Protein AF-A0A530K320-F1 (afdb_monomer)

Foldseek 3Di:
DDDDDPDDDQDDDDDDDDDPFLVVVVCVCPDPVNVVVVVVCVVPDDHDDDRDGDD

Mean predicted aligned error: 3.45 Å

pLDDT: mean 93.27, std 6.38, range [69.06, 98.5]

Solvent-accessible surface area (backbone atoms only — not comparable to full-atom values): 3951 Å² total; per-residue (Å²): 132,91,84,84,58,96,77,61,90,78,70,99,71,88,85,86,82,90,60,100,39,58,69,56,47,50,50,50,61,69,29,72,68,44,50,57,52,45,56,57,47,60,76,78,45,89,79,90,84,86,88,75,74,82,132

Sequence (55 aa):
GQSSSPEGPSGNRHVIIEFESYAVALACFHSSEYQAALKFRRLYSTSHFAIVEGA

Radius of gyration: 13.31 Å; Cα contacts (8 Å, |Δi|>4): 15; chains: 1; bounding box: 28×29×27 Å

Structure (mmCIF, N/CA/C/O backbone):
data_AF-A0A530K320-F1
#
_entry.id   AF-A0A530K320-F1
#
loop_
_atom_site.group_PDB
_atom_site.id
_atom_site.type_symbol
_atom_site.label_atom_id
_atom_site.label_alt_id
_atom_site.label_comp_id
_atom_site.label_asym_id
_atom_site.label_entity_id
_atom_site.label_seq_id
_atom_site.pdbx_PDB_ins_code
_atom_site.Cartn_x
_atom_site.Cartn_y
_atom_site.Cartn_z
_atom_site.occupancy
_atom_site.B_iso_or_equiv
_atom_site.auth_seq_id
_atom_site.auth_comp_id
_atom_site.auth_asym_id
_atom_site.auth_atom_id
_atom_site.pdbx_PDB_model_num
ATOM 1 N N . GLY A 1 1 ? -2.386 15.163 -11.097 1.00 69.06 1 GLY A N 1
ATOM 2 C CA . GLY A 1 1 ? -1.649 16.195 -10.346 1.00 69.06 1 GLY A CA 1
ATOM 3 C C . GLY A 1 1 ? -0.198 16.177 -10.770 1.00 69.06 1 GLY A C 1
ATOM 4 O O . GLY A 1 1 ? 0.235 15.180 -11.336 1.00 69.06 1 GLY A O 1
ATOM 5 N N . GLN A 1 2 ? 0.526 17.264 -10.532 1.00 82.88 2 GLN A N 1
ATOM 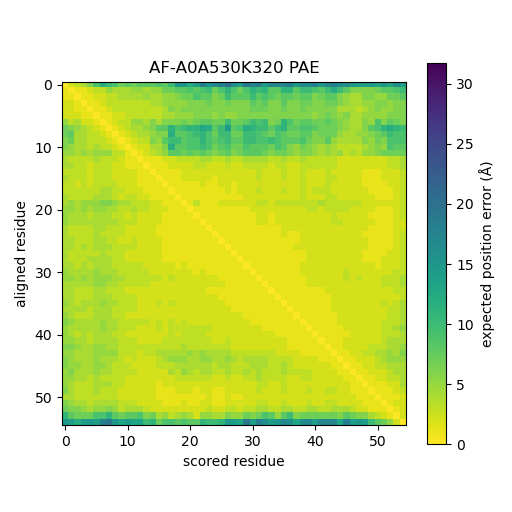6 C CA . GLN A 1 2 ? 1.974 17.321 -10.728 1.00 82.88 2 GLN A CA 1
ATOM 7 C C . GLN A 1 2 ? 2.673 16.546 -9.601 1.00 82.88 2 GLN A C 1
ATOM 9 O O . GLN A 1 2 ? 2.240 16.621 -8.453 1.00 82.88 2 GLN A O 1
ATOM 14 N N . SER A 1 3 ? 3.732 15.802 -9.919 1.00 84.19 3 SER A N 1
ATOM 15 C CA . SER A 1 3 ? 4.587 15.129 -8.934 1.00 84.19 3 SER A CA 1
ATOM 16 C C . SER A 1 3 ? 6.055 15.358 -9.275 1.00 84.19 3 SER A C 1
ATOM 18 O O . SER A 1 3 ? 6.414 15.388 -10.452 1.00 84.19 3 SER A O 1
ATOM 20 N N . SER A 1 4 ? 6.897 15.494 -8.255 1.00 88.44 4 SER A N 1
ATOM 21 C CA . SER A 1 4 ? 8.352 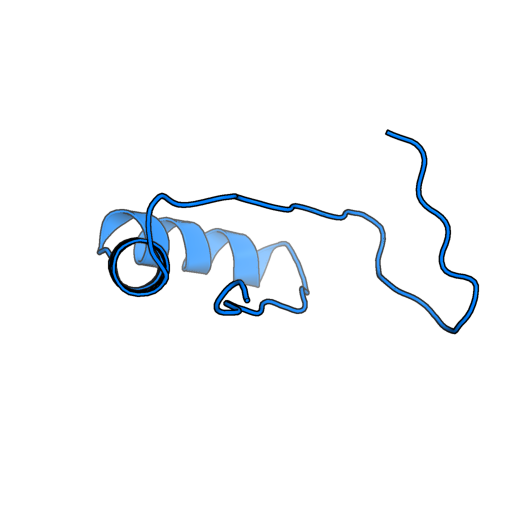15.561 -8.377 1.00 88.44 4 SER A CA 1
ATOM 22 C C . SER A 1 4 ? 8.999 14.606 -7.376 1.00 88.44 4 SER A C 1
ATOM 24 O O . SER A 1 4 ? 8.452 14.351 -6.304 1.00 88.44 4 SER A O 1
ATOM 26 N N . SER A 1 5 ? 10.167 14.084 -7.738 1.00 90.25 5 SER A N 1
ATOM 27 C CA . SER A 1 5 ? 10.967 13.181 -6.905 1.00 90.25 5 SER A CA 1
ATOM 28 C C . SER A 1 5 ? 12.312 13.864 -6.657 1.00 90.25 5 SER A C 1
ATOM 30 O O . SER A 1 5 ? 13.278 13.591 -7.368 1.00 90.25 5 SER A O 1
ATOM 32 N N . PRO A 1 6 ? 12.364 14.851 -5.744 1.00 89.94 6 PRO A N 1
ATOM 33 C CA . PRO A 1 6 ? 13.579 15.633 -5.511 1.00 89.94 6 PRO A CA 1
ATOM 34 C C . PRO A 1 6 ? 14.728 14.772 -4.970 1.00 89.94 6 PRO A C 1
ATOM 36 O O . PRO A 1 6 ? 15.890 15.097 -5.193 1.00 89.94 6 PRO A O 1
ATOM 39 N N . GLU A 1 7 ? 14.405 13.653 -4.317 1.00 88.50 7 GLU A N 1
ATOM 40 C CA . GLU A 1 7 ? 15.364 12.700 -3.768 1.00 88.50 7 GLU A CA 1
ATOM 41 C C . GLU A 1 7 ? 15.066 11.284 -4.274 1.00 88.50 7 GLU A C 1
ATOM 43 O O . GLU A 1 7 ? 14.135 10.619 -3.821 1.00 88.50 7 GLU A O 1
ATOM 48 N N . GLY A 1 8 ? 15.880 10.818 -5.225 1.00 84.50 8 GLY A N 1
ATOM 49 C CA . GLY A 1 8 ? 15.812 9.458 -5.757 1.00 84.50 8 GLY A CA 1
ATOM 50 C C . GLY A 1 8 ? 14.547 9.133 -6.574 1.00 84.50 8 GLY A C 1
ATOM 51 O O . GLY A 1 8 ? 13.623 9.937 -6.704 1.00 84.50 8 GLY A O 1
ATOM 52 N N . PRO A 1 9 ? 14.498 7.940 -7.187 1.00 84.62 9 PRO A N 1
ATOM 53 C CA . PRO A 1 9 ? 13.360 7.524 -7.998 1.00 84.62 9 PRO A CA 1
ATOM 54 C C . PRO A 1 9 ? 12.178 7.082 -7.122 1.00 84.62 9 PRO A C 1
ATOM 56 O O . PRO A 1 9 ? 12.262 6.090 -6.402 1.00 84.62 9 PRO A O 1
ATOM 59 N N . SER A 1 10 ? 11.036 7.764 -7.245 1.00 83.69 10 SER A N 1
ATOM 60 C CA . SER A 1 10 ? 9.791 7.418 -6.533 1.00 83.69 10 SER A CA 1
ATOM 61 C C . SER A 1 10 ? 8.844 6.516 -7.347 1.00 83.69 10 SER A C 1
ATOM 63 O O . SER A 1 10 ? 7.787 6.108 -6.862 1.00 83.69 10 SER A O 1
ATOM 65 N N . GLY A 1 11 ? 9.237 6.168 -8.576 1.00 85.75 11 GLY A N 1
ATOM 66 C CA . GLY A 1 11 ? 8.435 5.411 -9.536 1.00 85.75 11 GLY A CA 1
ATOM 67 C C . GLY A 1 11 ? 7.621 6.304 -10.476 1.00 85.75 11 GLY A C 1
ATOM 68 O O . GLY A 1 11 ? 7.602 7.523 -10.356 1.00 85.75 11 GLY A O 1
ATOM 69 N N . ASN A 1 12 ? 6.942 5.679 -11.439 1.00 87.94 12 ASN A N 1
ATOM 70 C CA . ASN A 1 12 ? 6.271 6.401 -12.531 1.00 87.94 12 ASN A CA 1
ATOM 71 C C . ASN A 1 12 ? 4.818 6.783 -12.201 1.00 87.94 12 ASN A C 1
ATOM 73 O O . ASN A 1 12 ? 4.162 7.466 -12.987 1.00 87.94 12 ASN A O 1
ATOM 77 N N . ARG A 1 13 ? 4.273 6.283 -11.083 1.00 90.44 13 ARG A N 1
ATOM 78 C CA . ARG A 1 13 ? 2.875 6.486 -10.693 1.00 90.44 13 ARG A CA 1
ATOM 79 C C . ARG A 1 13 ? 2.717 6.501 -9.177 1.00 90.44 13 ARG A C 1
ATOM 81 O O . ARG A 1 13 ? 3.133 5.564 -8.502 1.00 90.44 13 ARG A O 1
ATOM 88 N N . HIS A 1 14 ? 2.018 7.520 -8.684 1.00 91.50 14 HIS A N 1
ATOM 89 C CA . HIS A 1 14 ? 1.643 7.681 -7.281 1.00 91.50 14 HIS A CA 1
ATOM 90 C C . HIS A 1 14 ? 0.138 7.504 -7.109 1.00 91.50 14 HIS A C 1
ATOM 92 O O . HIS A 1 14 ? -0.648 8.028 -7.899 1.00 91.50 14 HIS A O 1
ATOM 98 N N . VAL A 1 15 ? -0.259 6.749 -6.087 1.00 93.12 15 VAL A N 1
ATOM 99 C CA . VAL A 1 15 ? -1.662 6.527 -5.733 1.00 93.12 15 VAL A CA 1
ATOM 100 C C . VAL A 1 15 ? -1.789 6.716 -4.231 1.00 93.12 15 VAL A C 1
ATOM 102 O O . VAL A 1 15 ? -1.094 6.046 -3.473 1.00 93.12 15 VAL A O 1
ATOM 105 N N . ILE A 1 16 ? -2.665 7.631 -3.827 1.00 94.25 16 ILE A N 1
ATOM 106 C CA . ILE A 1 16 ? -3.004 7.897 -2.430 1.00 94.25 16 ILE A CA 1
ATOM 107 C C . ILE A 1 16 ? -4.494 7.615 -2.295 1.00 94.25 16 ILE A C 1
ATOM 109 O O . ILE A 1 16 ? -5.284 8.079 -3.117 1.00 94.25 16 ILE A O 1
ATOM 113 N N . ILE A 1 17 ? -4.852 6.805 -1.304 1.00 95.75 17 ILE A N 1
ATOM 114 C CA . ILE A 1 17 ? -6.235 6.447 -1.008 1.00 95.75 17 ILE A CA 1
ATOM 115 C C . ILE A 1 17 ? -6.459 6.778 0.458 1.00 95.75 17 ILE A C 1
ATOM 117 O O . ILE A 1 17 ? -5.778 6.230 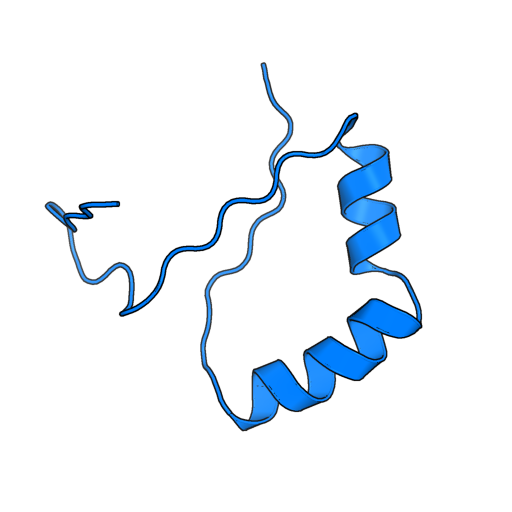1.323 1.00 95.75 17 ILE A O 1
ATOM 121 N N . GLU A 1 18 ? -7.390 7.686 0.711 1.00 96.94 18 GLU A N 1
ATOM 122 C CA . GLU A 1 18 ? -7.827 8.030 2.055 1.00 96.94 18 GLU A CA 1
ATOM 123 C C . GLU A 1 18 ? -8.969 7.101 2.470 1.00 96.94 18 GLU A C 1
ATOM 125 O O . GLU A 1 18 ? -9.865 6.798 1.679 1.00 96.94 18 GLU A O 1
ATOM 130 N N . PHE A 1 19 ? -8.910 6.632 3.711 1.00 97.06 19 PHE A N 1
ATOM 131 C CA . PHE A 1 19 ? -9.939 5.809 4.332 1.00 97.06 19 PHE A CA 1
ATOM 132 C C . PHE A 1 19 ? -10.400 6.480 5.620 1.00 97.06 19 PHE A C 1
ATOM 134 O O . PHE A 1 19 ? -9.636 7.202 6.251 1.00 97.06 19 PHE A O 1
ATOM 141 N N . GLU A 1 20 ? -11.625 6.169 6.040 1.00 97.00 20 GLU A N 1
ATOM 142 C CA . GLU A 1 20 ? -12.209 6.689 7.282 1.00 97.00 20 GLU A CA 1
ATOM 143 C C . GLU A 1 20 ? -11.390 6.320 8.532 1.00 97.00 20 GLU A C 1
ATOM 145 O O . GLU A 1 20 ? -11.355 7.073 9.499 1.00 97.00 20 GLU A O 1
ATOM 150 N N . SER A 1 21 ? -10.710 5.169 8.523 1.00 97.62 21 SER A N 1
ATOM 151 C CA . SER A 1 21 ? -9.770 4.789 9.581 1.00 97.62 21 SER A CA 1
ATOM 152 C C . SER A 1 21 ? -8.686 3.838 9.079 1.00 97.62 21 SER A C 1
ATOM 154 O O . SER A 1 21 ? -8.841 3.148 8.063 1.00 97.62 21 SER A O 1
ATOM 156 N N . TYR A 1 22 ? -7.602 3.735 9.850 1.00 97.69 22 TYR A N 1
ATOM 157 C CA . TYR A 1 22 ? -6.512 2.795 9.592 1.00 97.69 22 TYR A CA 1
ATOM 158 C C . TYR A 1 22 ? -6.987 1.330 9.557 1.00 97.69 22 TYR A C 1
ATOM 160 O O . TYR A 1 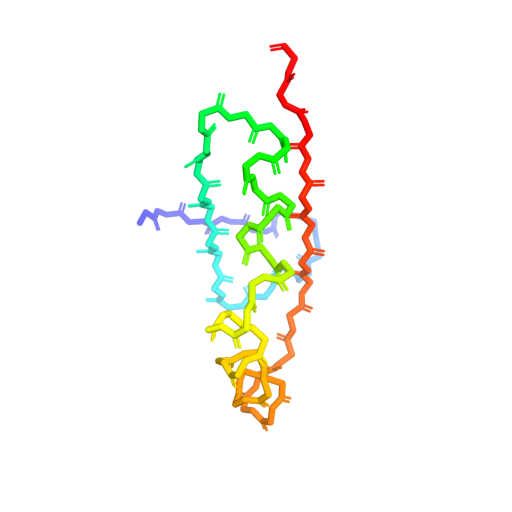22 ? -6.580 0.552 8.690 1.00 97.69 22 TYR A O 1
ATOM 168 N N . ALA A 1 23 ? -7.915 0.957 10.445 1.00 98.00 23 ALA A N 1
ATOM 169 C CA . ALA A 1 23 ? -8.484 -0.389 10.484 1.00 98.00 23 ALA A CA 1
ATOM 170 C C . ALA A 1 23 ? -9.246 -0.738 9.193 1.00 98.00 23 ALA A C 1
ATOM 172 O O . ALA A 1 23 ? -9.112 -1.851 8.680 1.00 98.00 23 ALA A O 1
ATOM 173 N N . VAL A 1 24 ? -9.994 0.217 8.627 1.00 98.12 24 VAL A N 1
ATOM 174 C CA . VAL A 1 24 ? -10.708 0.027 7.353 1.00 98.12 24 VAL A CA 1
ATOM 175 C C . VAL A 1 24 ? -9.722 -0.139 6.194 1.00 98.12 24 VAL A C 1
ATOM 177 O O . VAL A 1 24 ? -9.920 -1.012 5.347 1.00 98.12 24 VAL A O 1
ATOM 180 N N . ALA A 1 25 ? -8.625 0.624 6.176 1.00 98.06 25 ALA A N 1
ATOM 181 C CA . ALA A 1 25 ? -7.579 0.474 5.163 1.00 98.06 25 ALA A CA 1
ATOM 182 C C . ALA A 1 25 ? -6.930 -0.924 5.204 1.00 98.06 25 ALA A C 1
ATOM 184 O O . ALA A 1 25 ? -6.762 -1.566 4.163 1.00 98.06 25 ALA A O 1
ATOM 185 N N . LEU A 1 26 ? -6.628 -1.436 6.405 1.00 98.12 26 LEU A N 1
ATOM 186 C CA . LEU A 1 26 ? -6.109 -2.796 6.590 1.00 98.12 26 LEU A CA 1
ATOM 187 C C . LEU A 1 26 ? -7.117 -3.870 6.170 1.00 98.12 26 LEU A C 1
ATOM 189 O O . LEU A 1 26 ? -6.746 -4.819 5.476 1.00 98.12 26 LEU A O 1
ATOM 193 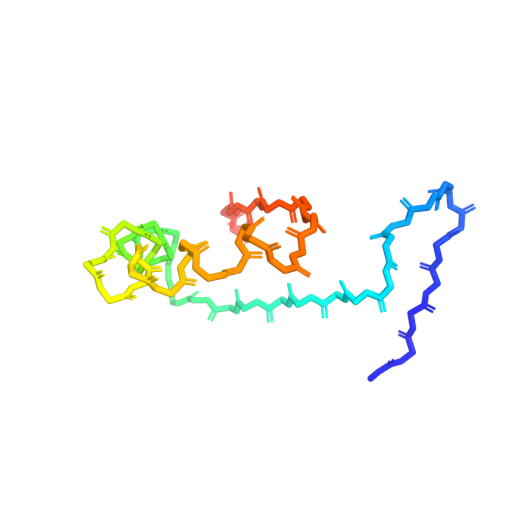N N . ALA A 1 27 ? -8.384 -3.723 6.561 1.00 98.38 27 ALA A N 1
ATOM 194 C CA . ALA A 1 27 ? -9.440 -4.654 6.175 1.00 98.38 27 ALA A CA 1
ATOM 195 C C . ALA A 1 27 ? -9.611 -4.700 4.648 1.00 98.38 27 ALA A C 1
ATOM 197 O O . ALA A 1 27 ? -9.687 -5.782 4.068 1.00 98.38 27 ALA A O 1
ATOM 198 N N . CYS A 1 28 ? -9.582 -3.539 3.986 1.00 98.19 28 CYS A N 1
ATOM 199 C CA . CYS A 1 28 ? -9.619 -3.444 2.530 1.00 98.19 28 CYS A CA 1
ATOM 200 C C . CYS A 1 28 ? -8.429 -4.170 1.893 1.00 98.19 28 CYS A C 1
ATOM 202 O O . CYS A 1 28 ? -8.622 -5.006 1.008 1.00 98.19 28 CYS A O 1
ATOM 204 N N . PHE A 1 29 ? -7.210 -3.933 2.386 1.00 97.56 29 PHE A N 1
ATOM 205 C CA . PHE A 1 29 ? -6.020 -4.611 1.875 1.00 97.56 29 PHE A CA 1
ATOM 206 C C . PHE A 1 29 ? -6.098 -6.137 2.041 1.00 97.56 29 PHE A C 1
ATOM 208 O O . PHE A 1 29 ? -5.702 -6.867 1.133 1.00 97.56 29 PHE A O 1
ATOM 215 N N . HIS A 1 30 ? -6.631 -6.639 3.157 1.00 98.12 30 HIS A N 1
ATOM 216 C CA . HIS A 1 30 ? -6.774 -8.078 3.411 1.00 98.12 30 HIS A CA 1
ATOM 217 C C . HIS A 1 30 ? -8.029 -8.719 2.794 1.00 98.12 30 HIS A C 1
ATOM 219 O O . HIS A 1 30 ? -8.156 -9.943 2.843 1.00 98.12 30 HIS A O 1
ATOM 225 N N . SER A 1 31 ? -8.931 -7.937 2.195 1.00 98.50 31 SER A N 1
ATOM 226 C CA . SER A 1 31 ? -10.148 -8.453 1.558 1.00 98.50 31 SER A CA 1
AT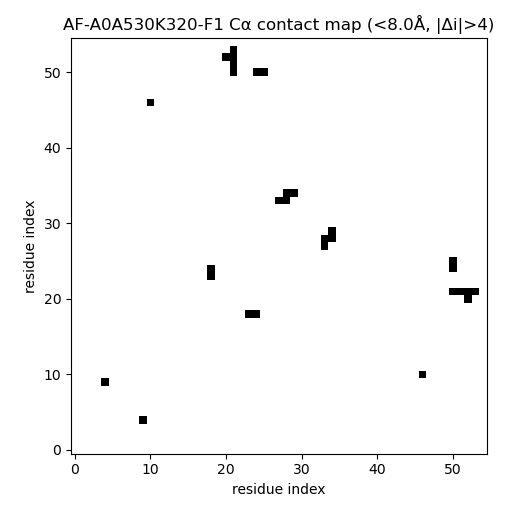OM 227 C C . SER A 1 31 ? -9.840 -9.440 0.429 1.00 98.50 31 SER A C 1
ATOM 229 O O . SER A 1 31 ? -8.823 -9.340 -0.265 1.00 98.50 31 SER A O 1
ATOM 231 N N . SER A 1 32 ? -10.739 -10.402 0.221 1.00 98.31 32 SER A N 1
ATOM 232 C CA . SER A 1 32 ? -10.565 -11.435 -0.806 1.00 98.31 32 SER A CA 1
ATOM 233 C C . SER A 1 32 ? -10.493 -10.839 -2.218 1.00 98.31 32 SER A C 1
ATOM 235 O O . SER A 1 32 ? -9.701 -11.270 -3.059 1.00 98.31 32 SER A O 1
ATOM 237 N N . GLU A 1 33 ? -11.257 -9.776 -2.429 1.00 98.25 33 GLU A N 1
ATOM 238 C CA . GLU A 1 33 ? -11.390 -9.005 -3.647 1.00 98.25 33 GLU A CA 1
ATOM 239 C C . GLU A 1 33 ? -10.082 -8.269 -3.955 1.00 98.25 33 GLU A C 1
ATOM 241 O O . GLU A 1 33 ? -9.533 -8.399 -5.055 1.00 98.25 33 GLU A O 1
ATOM 246 N N . TYR A 1 34 ? -9.521 -7.557 -2.969 1.00 97.56 34 TYR A N 1
ATOM 247 C CA . TYR A 1 34 ? -8.248 -6.865 -3.155 1.00 97.56 34 TYR A CA 1
ATOM 248 C C . TYR A 1 34 ? -7.085 -7.849 -3.312 1.00 97.56 34 TYR A C 1
ATOM 250 O O . TYR A 1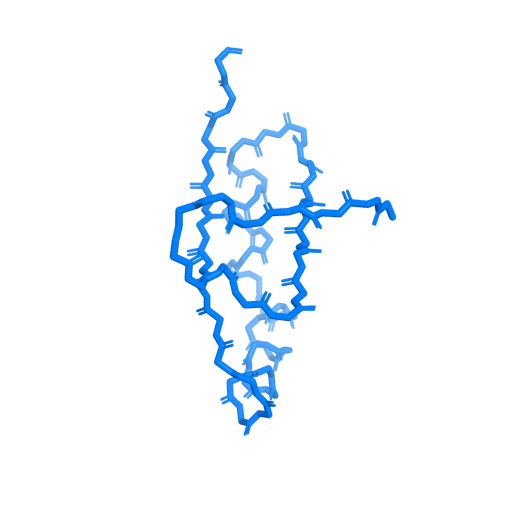 34 ? -6.214 -7.636 -4.155 1.00 97.56 34 TYR A O 1
ATOM 258 N N . GLN A 1 35 ? -7.074 -8.960 -2.570 1.00 98.25 35 GLN A N 1
ATOM 259 C CA . GLN A 1 35 ? -6.046 -9.995 -2.714 1.00 98.25 35 GLN A CA 1
ATOM 260 C C . GLN A 1 35 ? -6.084 -10.666 -4.094 1.00 98.25 35 GLN A C 1
ATOM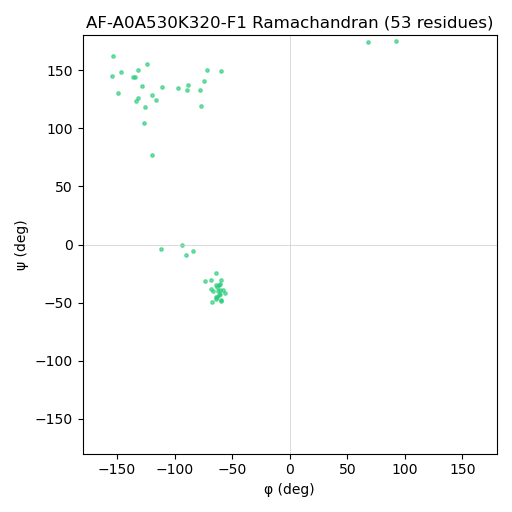 262 O O . GLN A 1 35 ? -5.028 -10.977 -4.655 1.00 98.25 35 GLN A O 1
ATOM 267 N N . ALA A 1 36 ? -7.266 -10.846 -4.690 1.00 98.00 36 ALA A N 1
ATOM 268 C CA . ALA A 1 36 ? -7.387 -11.302 -6.072 1.00 98.00 36 ALA A CA 1
ATOM 269 C C . ALA A 1 36 ? -6.788 -10.279 -7.056 1.00 98.00 36 ALA A C 1
ATOM 271 O O . ALA A 1 36 ? -5.965 -10.649 -7.897 1.00 98.00 36 ALA A O 1
ATOM 272 N N . ALA A 1 37 ? -7.110 -8.990 -6.902 1.00 97.06 37 ALA A N 1
ATOM 273 C CA . ALA A 1 37 ? -6.546 -7.916 -7.725 1.00 97.06 37 ALA A CA 1
ATOM 274 C C . ALA A 1 37 ? -5.019 -7.765 -7.550 1.00 97.06 37 ALA A C 1
ATOM 276 O O . ALA A 1 37 ? -4.286 -7.521 -8.515 1.00 97.06 37 ALA A O 1
ATOM 277 N N . LEU A 1 38 ? -4.514 -7.964 -6.329 1.00 96.69 38 LEU A N 1
ATOM 278 C CA . LEU A 1 38 ? -3.097 -7.863 -5.983 1.00 96.69 38 LEU A CA 1
ATOM 279 C C . LEU A 1 38 ? -2.232 -8.860 -6.765 1.00 96.69 38 LEU A C 1
ATOM 281 O O . LEU A 1 38 ? -1.103 -8.523 -7.129 1.00 96.69 38 LEU A O 1
ATOM 285 N N . LYS A 1 39 ? -2.754 -10.059 -7.061 1.00 96.88 39 LYS A N 1
ATOM 286 C CA . LYS A 1 39 ? -2.050 -11.063 -7.878 1.00 96.88 39 LYS A CA 1
ATOM 287 C C . LYS A 1 39 ? -1.732 -10.517 -9.266 1.00 96.88 39 LYS A C 1
ATOM 289 O O . LYS A 1 39 ? -0.580 -10.571 -9.686 1.00 96.88 39 LYS A O 1
ATOM 294 N N . PHE A 1 40 ? -2.715 -9.916 -9.934 1.00 97.19 40 PHE A N 1
ATOM 295 C CA . PHE A 1 40 ? -2.500 -9.276 -11.232 1.00 97.19 40 PHE A CA 1
ATOM 296 C C . PHE A 1 40 ? -1.529 -8.103 -11.115 1.00 97.19 40 PHE A C 1
ATOM 298 O O . PHE A 1 40 ? -0.578 -8.004 -11.886 1.00 97.19 40 PHE A O 1
ATOM 305 N N . ARG A 1 41 ? -1.701 -7.253 -10.097 1.00 95.38 41 ARG A N 1
ATOM 306 C CA . ARG A 1 41 ? -0.823 -6.097 -9.884 1.00 95.38 41 ARG A CA 1
ATOM 307 C C . ARG A 1 41 ? 0.650 -6.500 -9.765 1.00 95.38 41 ARG A C 1
ATOM 309 O O . ARG A 1 41 ? 1.494 -5.836 -10.357 1.00 95.38 41 ARG A O 1
ATOM 316 N N . ARG A 1 42 ? 0.956 -7.585 -9.048 1.00 95.75 42 ARG A N 1
ATOM 317 C CA . ARG A 1 42 ? 2.329 -8.091 -8.875 1.00 95.75 42 ARG A CA 1
ATOM 318 C C . ARG A 1 42 ? 2.943 -8.655 -10.159 1.00 95.75 42 ARG A C 1
ATOM 320 O O . ARG A 1 42 ? 4.152 -8.569 -10.315 1.00 95.75 42 ARG A O 1
ATOM 327 N N . LEU A 1 43 ? 2.137 -9.211 -11.067 1.00 97.25 43 LEU A N 1
ATOM 328 C CA . LEU A 1 43 ? 2.627 -9.750 -12.344 1.00 97.25 43 LEU A CA 1
ATOM 329 C C . LEU A 1 43 ? 3.020 -8.651 -13.337 1.00 97.25 43 LEU A C 1
ATOM 331 O O . LEU A 1 43 ? 3.930 -8.848 -14.136 1.00 97.25 43 LEU A O 1
ATOM 335 N N . TYR A 1 44 ? 2.343 -7.503 -13.284 1.00 95.81 44 TYR A N 1
ATOM 336 C CA . TYR A 1 44 ? 2.505 -6.434 -14.276 1.00 95.81 44 TYR A CA 1
ATOM 337 C C . TYR A 1 44 ? 3.164 -5.166 -13.726 1.00 95.81 44 TYR A C 1
ATOM 339 O O . TYR A 1 44 ? 3.386 -4.219 -14.479 1.00 95.81 44 TYR A O 1
ATOM 347 N N . SER A 1 45 ? 3.457 -5.102 -12.423 1.00 94.19 45 SER A N 1
ATOM 348 C CA . SER A 1 45 ? 4.067 -3.917 -11.821 1.00 94.19 45 SER A CA 1
ATOM 349 C C . SER A 1 45 ? 4.865 -4.216 -10.555 1.00 94.19 45 SER A C 1
ATOM 351 O O . SER A 1 45 ? 4.464 -5.020 -9.712 1.00 94.19 45 SER A O 1
ATOM 353 N N . THR A 1 46 ? 5.952 -3.466 -10.386 1.00 92.38 46 THR A N 1
ATOM 354 C CA . THR A 1 46 ? 6.671 -3.333 -9.117 1.00 92.38 46 THR A CA 1
ATOM 355 C C . THR A 1 46 ? 6.191 -2.066 -8.420 1.00 92.38 46 THR A C 1
ATOM 357 O O . THR A 1 46 ? 6.060 -1.016 -9.048 1.00 92.38 46 THR A O 1
ATOM 360 N N . SER A 1 47 ? 5.920 -2.143 -7.119 1.00 92.81 47 SER A N 1
ATOM 361 C CA . SER A 1 47 ? 5.427 -1.001 -6.344 1.00 92.81 47 SER A CA 1
ATOM 362 C C . SER A 1 47 ? 5.935 -1.042 -4.912 1.00 92.81 47 SER A C 1
ATOM 364 O O . SER A 1 47 ? 5.967 -2.120 -4.315 1.00 92.81 47 SER A O 1
ATOM 366 N N . HIS A 1 48 ? 6.130 0.129 -4.323 1.00 92.56 48 HIS A N 1
ATOM 367 C CA . HIS A 1 48 ? 6.154 0.284 -2.874 1.00 92.56 48 HIS A CA 1
ATOM 368 C C . HIS A 1 48 ? 4.728 0.546 -2.385 1.00 92.56 48 HIS A C 1
ATOM 370 O O . HIS A 1 48 ? 4.002 1.334 -2.990 1.00 92.56 48 HIS A O 1
ATOM 376 N N . PHE A 1 49 ? 4.306 -0.161 -1.339 1.00 94.56 49 PHE A N 1
ATOM 377 C CA . PHE A 1 49 ? 2.961 -0.053 -0.784 1.00 94.56 49 PHE A CA 1
ATOM 378 C C . PHE A 1 49 ? 3.070 0.097 0.728 1.00 94.56 49 PHE A C 1
ATOM 380 O O . PHE A 1 49 ? 3.713 -0.725 1.376 1.00 94.56 49 PHE A O 1
ATOM 387 N N . ALA A 1 50 ? 2.446 1.136 1.270 1.00 95.88 50 ALA A N 1
ATOM 388 C CA . ALA A 1 50 ? 2.403 1.406 2.697 1.00 95.88 50 ALA A CA 1
ATOM 389 C C . ALA A 1 50 ? 0.979 1.801 3.086 1.00 95.88 50 ALA A C 1
ATOM 391 O O . ALA A 1 50 ? 0.279 2.457 2.314 1.00 95.88 50 ALA A O 1
ATOM 392 N N . ILE A 1 51 ? 0.569 1.387 4.280 1.00 97.38 51 ILE A N 1
ATOM 393 C CA . ILE A 1 51 ? -0.655 1.836 4.939 1.00 97.38 51 ILE A CA 1
ATOM 394 C C . ILE A 1 51 ? -0.174 2.565 6.185 1.00 97.38 51 I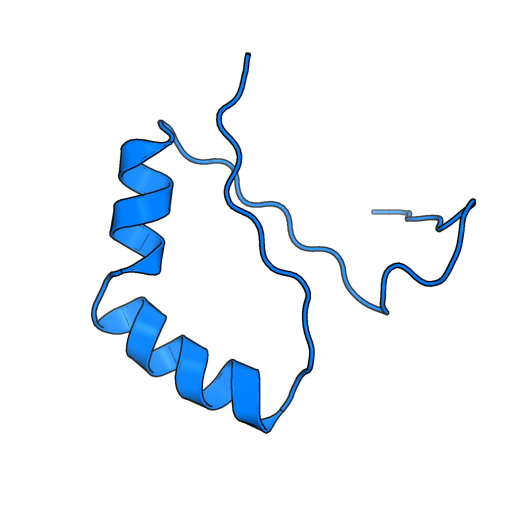LE A C 1
ATOM 396 O O . ILE A 1 51 ? 0.616 2.010 6.948 1.00 97.38 51 ILE A O 1
ATOM 400 N N . VAL A 1 52 ? -0.583 3.816 6.344 1.00 97.19 52 VAL A N 1
ATOM 401 C CA . VAL A 1 52 ? -0.089 4.710 7.393 1.00 97.19 52 VAL A CA 1
ATOM 402 C C . VAL A 1 52 ? -1.297 5.288 8.116 1.00 97.19 52 VAL A C 1
ATOM 404 O O . VAL A 1 52 ? -2.287 5.636 7.475 1.00 97.19 52 VAL A O 1
ATOM 407 N N . GLU A 1 53 ? -1.234 5.339 9.442 1.00 96.19 53 GLU A N 1
ATOM 408 C CA . GLU A 1 53 ? -2.239 6.008 10.266 1.00 96.19 53 GLU A CA 1
ATOM 409 C C . GLU A 1 53 ? -2.015 7.527 10.222 1.00 96.19 53 GLU A C 1
ATOM 411 O O . GLU A 1 53 ? -0.878 7.992 10.320 1.00 96.19 53 GLU A O 1
ATOM 416 N N . GLY A 1 54 ? -3.090 8.291 10.010 1.00 88.50 54 GLY A N 1
ATOM 417 C CA . GLY A 1 54 ? -3.054 9.753 10.077 1.00 88.50 54 GLY A CA 1
ATOM 418 C C . GLY A 1 54 ? -2.904 10.237 11.521 1.00 88.50 54 GLY A C 1
ATOM 419 O O . GLY A 1 54 ? -3.343 9.551 12.440 1.00 88.50 54 GLY A O 1
ATOM 420 N N . ALA A 1 55 ? -2.269 11.395 11.706 1.00 71.38 55 ALA A N 1
ATOM 421 C CA . ALA A 1 55 ? -2.123 12.043 13.012 1.00 71.38 55 ALA A CA 1
ATOM 422 C C . ALA A 1 55 ? -3.392 12.796 13.437 1.00 71.38 55 ALA A C 1
ATOM 424 O O . ALA A 1 55 ? -4.084 13.323 12.535 1.00 71.38 55 ALA A O 1
#

Secondary structure (DSSP, 8-state):
-----SSS---S-------S-HHHHHHHHHSHHHHHHHHHHHHH-----------